Protein AF-A0A9W4SS88-F1 (afdb_monomer_lite)

Structure (mmCIF, N/CA/C/O backbone):
data_AF-A0A9W4SS88-F1
#
_entry.id   AF-A0A9W4SS88-F1
#
loop_
_atom_site.group_PDB
_atom_site.id
_atom_site.type_symbol
_atom_site.label_atom_id
_atom_site.label_alt_id
_atom_site.label_comp_id
_atom_site.label_asym_id
_atom_site.label_entity_id
_atom_site.label_seq_id
_atom_site.pdbx_PDB_ins_code
_atom_site.Cartn_x
_atom_site.Cartn_y
_atom_site.Cartn_z
_atom_site.occupancy
_atom_site.B_iso_or_equiv
_atom_site.auth_seq_id
_atom_site.auth_comp_id
_atom_site.auth_asym_id
_atom_site.auth_atom_id
_atom_site.pdbx_PDB_model_num
ATOM 1 N N . MET A 1 1 ? 17.911 -8.533 -25.775 1.00 62.00 1 MET A N 1
ATOM 2 C CA . MET A 1 1 ? 18.270 -7.101 -25.679 1.00 62.00 1 MET A CA 1
ATOM 3 C C . MET A 1 1 ? 18.600 -6.756 -24.226 1.00 62.00 1 MET A C 1
ATOM 5 O O . MET A 1 1 ? 17.733 -6.892 -23.370 1.00 62.00 1 MET A O 1
ATOM 9 N N . LYS A 1 2 ? 19.852 -6.377 -23.935 1.00 70.38 2 LYS A N 1
ATOM 10 C CA . LYS A 1 2 ? 20.402 -6.213 -22.569 1.00 70.38 2 LYS A CA 1
ATOM 11 C C . LYS A 1 2 ? 19.688 -5.119 -21.747 1.00 70.38 2 LYS A C 1
ATOM 13 O O . LYS A 1 2 ? 19.427 -5.310 -20.566 1.00 70.38 2 LYS A O 1
ATOM 18 N N . ILE A 1 3 ? 19.254 -4.046 -22.413 1.00 74.25 3 ILE A N 1
ATOM 19 C CA . ILE A 1 3 ? 18.563 -2.886 -21.817 1.00 74.25 3 ILE A CA 1
ATOM 20 C C . ILE A 1 3 ? 17.208 -3.255 -21.207 1.00 74.25 3 ILE A C 1
ATOM 22 O O . ILE A 1 3 ? 16.891 -2.845 -20.096 1.00 74.25 3 ILE A O 1
ATOM 26 N N . THR A 1 4 ? 16.401 -4.063 -21.898 1.00 73.38 4 THR A N 1
ATOM 27 C CA . THR A 1 4 ? 15.086 -4.466 -21.378 1.00 73.38 4 THR A CA 1
ATOM 28 C C . THR A 1 4 ? 15.224 -5.262 -20.083 1.00 73.38 4 THR A C 1
ATOM 30 O O . THR A 1 4 ? 14.399 -5.113 -19.193 1.00 73.38 4 THR A O 1
ATOM 33 N N . ILE A 1 5 ? 16.265 -6.089 -19.958 1.00 79.75 5 ILE A N 1
ATOM 34 C CA . ILE A 1 5 ? 16.539 -6.861 -18.738 1.00 79.75 5 ILE A CA 1
ATOM 35 C C . ILE A 1 5 ? 16.964 -5.921 -17.602 1.00 79.75 5 ILE A C 1
ATOM 37 O O . ILE A 1 5 ? 16.445 -6.029 -16.495 1.00 79.75 5 ILE A O 1
ATOM 41 N N . GLN A 1 6 ? 17.834 -4.954 -17.893 1.00 82.31 6 GLN A N 1
ATOM 42 C CA . GLN A 1 6 ? 18.340 -3.990 -16.915 1.00 82.31 6 GLN A CA 1
ATOM 43 C C . GLN A 1 6 ? 17.245 -3.048 -16.389 1.00 82.31 6 GLN A C 1
ATOM 45 O O . GLN A 1 6 ? 17.113 -2.867 -15.181 1.00 82.31 6 GLN A O 1
ATOM 50 N N . ILE A 1 7 ? 16.383 -2.538 -17.273 1.00 80.81 7 ILE A N 1
ATOM 51 C CA . ILE A 1 7 ? 15.213 -1.735 -16.889 1.00 80.81 7 ILE A CA 1
ATOM 52 C C . ILE A 1 7 ? 14.236 -2.562 -16.052 1.00 80.81 7 ILE A C 1
ATOM 54 O O . ILE A 1 7 ? 13.678 -2.043 -15.091 1.00 80.81 7 ILE A O 1
ATOM 58 N N . LYS A 1 8 ? 14.026 -3.842 -16.392 1.00 81.44 8 LYS A N 1
ATOM 59 C CA . LYS A 1 8 ? 13.148 -4.725 -15.613 1.00 81.44 8 LYS A CA 1
ATOM 60 C C . LYS A 1 8 ? 13.677 -4.947 -14.192 1.00 81.44 8 LYS A C 1
ATOM 62 O O . LYS A 1 8 ? 12.902 -4.798 -13.255 1.00 81.44 8 LYS A O 1
ATOM 67 N N . SER A 1 9 ? 14.972 -5.234 -14.035 1.00 82.44 9 SER A N 1
ATOM 68 C CA . SER A 1 9 ? 15.615 -5.385 -12.718 1.00 82.44 9 SER A CA 1
ATOM 69 C C . SER A 1 9 ? 15.535 -4.086 -11.911 1.00 82.44 9 SER A C 1
ATOM 71 O O . SER A 1 9 ? 15.009 -4.095 -10.806 1.00 82.44 9 SER A O 1
ATOM 73 N N . GLN A 1 10 ? 15.894 -2.932 -12.485 1.00 81.75 10 GLN A N 1
ATOM 74 C CA . GLN A 1 10 ? 15.805 -1.655 -11.763 1.00 81.75 10 GLN A CA 1
ATOM 75 C C . GLN A 1 10 ? 14.369 -1.245 -11.414 1.00 81.75 10 GLN A C 1
ATOM 77 O O . GLN A 1 10 ? 14.142 -0.614 -10.382 1.00 81.75 10 GLN A O 1
ATOM 82 N N . ALA A 1 11 ? 13.395 -1.563 -12.269 1.00 81.06 11 ALA A N 1
ATOM 83 C CA . ALA A 1 11 ? 11.986 -1.275 -12.011 1.00 81.06 11 ALA A CA 1
ATOM 84 C C . ALA A 1 11 ? 11.420 -2.066 -10.827 1.00 81.06 11 ALA A C 1
ATOM 86 O O . ALA A 1 11 ? 10.530 -1.539 -10.159 1.00 81.06 11 ALA A O 1
ATOM 87 N N . PHE A 1 12 ? 11.938 -3.278 -10.616 1.00 76.75 12 PHE A N 1
ATOM 88 C CA . PHE A 1 12 ? 11.590 -4.201 -9.537 1.00 76.75 12 PHE A CA 1
ATOM 89 C C . PHE A 1 12 ? 12.369 -3.867 -8.252 1.00 76.75 12 PHE A C 1
ATOM 91 O O . PHE A 1 12 ? 11.808 -3.579 -7.207 1.00 76.75 12 PHE A O 1
ATOM 98 N N . GLU A 1 13 ? 13.694 -3.769 -8.343 1.00 80.25 13 GLU A N 1
ATOM 99 C CA . GLU A 1 13 ? 14.574 -3.608 -7.179 1.00 80.25 13 GLU A CA 1
ATOM 100 C C . GLU A 1 13 ? 14.584 -2.181 -6.603 1.00 80.25 13 GLU A C 1
ATOM 102 O O . GLU A 1 13 ? 15.014 -1.974 -5.467 1.00 80.25 13 GLU A O 1
ATOM 107 N N . THR A 1 14 ? 14.140 -1.167 -7.363 1.00 77.94 14 THR A N 1
ATOM 108 C CA . THR A 1 14 ? 14.256 0.241 -6.946 1.00 77.94 14 THR A CA 1
ATOM 109 C C . THR A 1 14 ? 12.934 1.013 -6.957 1.00 77.94 14 THR A C 1
ATOM 111 O O . THR A 1 14 ? 12.136 0.973 -7.899 1.00 77.94 14 THR A O 1
ATOM 114 N N . LYS A 1 15 ? 12.760 1.877 -5.946 1.00 77.75 15 LYS A N 1
ATOM 115 C CA . LYS A 1 15 ? 11.683 2.886 -5.884 1.00 77.75 15 LYS A CA 1
ATOM 116 C C . LYS A 1 15 ? 11.998 4.168 -6.671 1.00 77.75 15 LYS A C 1
ATOM 118 O O . LYS A 1 15 ? 11.340 5.191 -6.485 1.00 77.75 15 LYS A O 1
ATOM 123 N N . ASN A 1 16 ? 13.000 4.143 -7.554 1.00 82.25 16 ASN A N 1
ATOM 124 C CA . ASN A 1 16 ? 13.411 5.316 -8.327 1.00 82.25 16 ASN A CA 1
ATOM 125 C C . ASN A 1 16 ? 12.260 5.868 -9.182 1.00 82.25 16 ASN A C 1
ATOM 127 O O . ASN A 1 16 ? 11.390 5.134 -9.654 1.00 82.25 16 ASN A O 1
ATOM 131 N N . LYS A 1 17 ? 12.237 7.180 -9.430 1.00 81.50 17 LYS A N 1
ATOM 132 C CA . LYS A 1 17 ? 11.249 7.746 -10.358 1.00 81.50 17 LYS A CA 1
ATOM 133 C C . LYS A 1 17 ? 11.453 7.166 -11.757 1.00 81.50 17 LYS A C 1
ATOM 135 O O . LYS A 1 17 ? 12.577 6.895 -12.170 1.00 81.50 17 LYS A O 1
ATOM 140 N N . LEU A 1 18 ? 10.353 7.027 -12.490 1.00 79.62 18 LEU A N 1
ATOM 141 C CA . LEU A 1 18 ? 10.335 6.428 -13.823 1.00 79.62 18 LEU A CA 1
ATOM 142 C C . LEU A 1 18 ? 11.292 7.165 -14.781 1.00 79.62 18 LEU A C 1
ATOM 144 O O . LEU A 1 18 ? 12.075 6.529 -15.478 1.00 79.62 18 LEU A O 1
ATOM 148 N N . ALA A 1 19 ? 11.323 8.500 -14.704 1.00 79.62 19 ALA A N 1
ATOM 149 C CA . ALA A 1 19 ? 12.265 9.339 -15.445 1.00 79.62 19 ALA A CA 1
ATOM 150 C C . ALA A 1 19 ? 13.740 9.018 -15.145 1.00 79.62 19 ALA A C 1
ATOM 152 O O . ALA A 1 19 ? 14.543 9.002 -16.067 1.00 79.62 19 ALA A O 1
ATOM 153 N N . LYS A 1 20 ? 14.086 8.702 -13.889 1.00 83.56 20 LYS A N 1
ATOM 154 C CA . LYS A 1 20 ? 15.461 8.3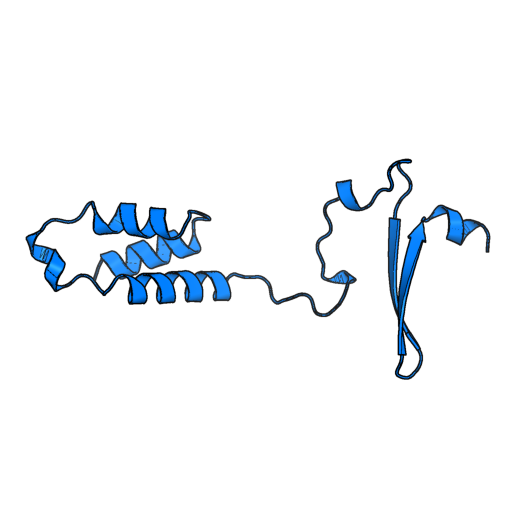70 -13.490 1.00 83.56 20 LYS A CA 1
ATOM 155 C C . LYS A 1 20 ? 15.903 7.025 -14.068 1.00 83.56 20 LYS A C 1
ATOM 157 O O . LYS A 1 20 ? 16.959 6.948 -14.674 1.00 83.56 20 LYS A O 1
ATOM 162 N N . ILE A 1 21 ? 15.050 6.002 -13.977 1.00 81.94 21 ILE A N 1
ATOM 163 C CA . ILE A 1 21 ? 15.322 4.679 -14.572 1.00 81.94 21 ILE A CA 1
ATOM 164 C C . ILE A 1 21 ? 15.521 4.807 -16.088 1.00 81.94 21 ILE A C 1
ATOM 166 O O . ILE A 1 21 ? 16.436 4.218 -16.651 1.00 81.94 21 ILE A O 1
ATOM 170 N N . ILE A 1 22 ? 14.691 5.604 -16.761 1.00 80.31 22 ILE A N 1
ATOM 171 C CA . ILE A 1 22 ? 14.835 5.851 -18.200 1.00 80.31 22 ILE A CA 1
ATOM 172 C C . ILE A 1 22 ? 16.146 6.585 -18.498 1.00 80.31 22 ILE A C 1
ATOM 174 O O . ILE A 1 22 ? 16.888 6.166 -19.381 1.00 80.31 22 ILE A O 1
ATOM 178 N N . GLN A 1 23 ? 16.449 7.646 -17.754 1.00 80.44 23 GLN A N 1
ATOM 179 C CA . GLN A 1 23 ? 17.651 8.447 -17.949 1.00 80.44 23 GLN A CA 1
ATOM 180 C C . GLN A 1 23 ? 18.928 7.610 -17.789 1.00 80.44 23 GLN A C 1
ATOM 182 O O . GLN A 1 23 ? 19.776 7.621 -18.678 1.00 80.44 23 GLN A O 1
ATOM 187 N N . ASP A 1 24 ? 19.013 6.824 -16.714 1.00 81.56 24 ASP A N 1
ATOM 188 C CA . ASP A 1 24 ? 20.183 6.007 -16.377 1.00 81.56 24 ASP A CA 1
ATOM 189 C C . ASP A 1 24 ? 20.469 4.921 -17.435 1.00 81.56 24 ASP A C 1
ATOM 191 O O . ASP A 1 24 ? 21.622 4.532 -17.627 1.00 81.56 24 ASP A O 1
ATOM 195 N N . ASN A 1 25 ? 19.439 4.447 -18.150 1.00 77.25 25 ASN A N 1
ATOM 196 C CA . ASN A 1 25 ? 19.562 3.379 -19.152 1.00 77.25 25 ASN A CA 1
ATOM 197 C C . ASN A 1 25 ? 19.579 3.869 -20.608 1.00 77.25 25 ASN A C 1
ATOM 199 O O . ASN A 1 25 ? 19.998 3.106 -21.473 1.00 77.25 25 ASN A O 1
ATOM 203 N N . ILE A 1 26 ? 19.094 5.080 -20.905 1.00 76.06 26 ILE A N 1
ATOM 204 C CA . ILE A 1 26 ? 19.058 5.626 -22.274 1.00 76.06 26 ILE A CA 1
ATOM 205 C C . ILE A 1 26 ? 20.223 6.585 -22.526 1.00 76.06 26 ILE A C 1
ATOM 207 O O . ILE A 1 26 ? 20.833 6.506 -23.585 1.00 76.06 26 ILE A O 1
ATOM 211 N N . ILE A 1 27 ? 20.564 7.468 -21.578 1.00 73.00 27 ILE A N 1
ATOM 212 C CA . ILE A 1 27 ? 21.646 8.457 -21.774 1.00 73.00 27 ILE A CA 1
ATOM 213 C C . ILE A 1 27 ? 23.027 7.791 -21.795 1.00 73.00 27 ILE A C 1
ATOM 215 O O . ILE A 1 27 ? 23.947 8.284 -22.435 1.00 73.00 27 ILE A O 1
ATOM 219 N N . SER A 1 28 ? 23.177 6.655 -21.120 1.00 69.12 28 SER A N 1
ATOM 220 C CA . SER A 1 28 ? 24.434 5.905 -21.046 1.00 69.12 28 SER A CA 1
ATOM 221 C C . SER A 1 28 ? 24.748 5.077 -22.303 1.00 69.12 28 SER A C 1
ATOM 223 O O . SER A 1 28 ? 25.740 4.346 -22.309 1.00 69.12 28 SER A O 1
ATOM 225 N N . MET A 1 29 ? 23.917 5.146 -23.350 1.00 72.25 29 MET A N 1
ATOM 226 C CA . MET A 1 29 ? 24.022 4.275 -24.522 1.00 72.25 29 MET A CA 1
ATOM 227 C C . MET A 1 29 ? 24.789 4.919 -25.690 1.00 72.25 29 MET A C 1
ATOM 229 O O . MET A 1 29 ? 24.624 6.109 -25.944 1.00 72.25 29 MET A O 1
ATOM 233 N N . PRO A 1 30 ? 25.597 4.134 -26.432 1.00 77.00 30 PRO A N 1
ATOM 234 C CA . PRO A 1 30 ? 26.223 4.595 -27.667 1.00 77.00 30 PRO A CA 1
ATOM 235 C C . PRO A 1 30 ? 25.188 4.896 -28.759 1.00 77.00 30 PRO A C 1
ATOM 237 O O . PRO A 1 30 ? 24.237 4.133 -28.937 1.00 77.00 30 PRO A O 1
ATOM 240 N N . GLU A 1 31 ? 25.416 5.953 -29.546 1.00 77.38 31 GLU A N 1
ATOM 241 C CA . GLU A 1 31 ? 24.497 6.429 -30.598 1.00 77.38 31 GLU A CA 1
ATOM 242 C C . GLU A 1 31 ? 24.101 5.341 -31.615 1.00 77.38 31 GLU A C 1
ATOM 244 O O . GLU A 1 31 ? 22.959 5.275 -32.070 1.00 77.38 31 GLU A O 1
ATOM 249 N N . GLU A 1 32 ? 25.016 4.414 -31.891 1.00 80.56 32 GLU A N 1
ATOM 250 C CA . GLU A 1 32 ? 24.875 3.306 -32.844 1.00 80.56 32 GLU A CA 1
ATOM 251 C C . GLU A 1 32 ? 23.694 2.369 -32.545 1.00 80.56 32 GLU A C 1
ATOM 253 O O . GLU A 1 32 ? 23.143 1.745 -33.454 1.00 80.56 32 GLU A O 1
ATOM 258 N N . ILE A 1 33 ? 23.279 2.266 -31.278 1.00 75.69 33 ILE A N 1
ATOM 259 C CA . ILE A 1 33 ? 22.186 1.378 -30.864 1.00 75.69 33 ILE A CA 1
ATOM 260 C C . ILE A 1 33 ? 20.847 2.095 -30.666 1.00 75.69 33 ILE A C 1
ATOM 262 O O . ILE A 1 33 ? 19.844 1.423 -30.420 1.00 75.69 33 ILE A O 1
ATOM 266 N N . HIS A 1 34 ? 20.785 3.422 -30.836 1.00 73.00 34 HIS A N 1
ATOM 267 C CA . HIS A 1 34 ? 19.547 4.205 -30.700 1.00 73.00 34 HIS A CA 1
ATOM 268 C C . HIS A 1 34 ? 18.380 3.711 -31.565 1.00 73.00 34 HIS A C 1
ATOM 270 O O . HIS A 1 34 ? 17.264 3.660 -31.044 1.00 73.00 34 HIS A O 1
ATOM 276 N N . PRO A 1 35 ? 18.583 3.278 -32.828 1.00 78.69 35 PRO A N 1
ATOM 277 C CA . PRO A 1 35 ? 17.494 2.749 -33.653 1.00 78.69 35 PRO A CA 1
ATOM 278 C C . PRO A 1 35 ? 16.834 1.492 -33.072 1.00 78.69 35 PRO A C 1
ATOM 280 O O . PRO A 1 35 ? 15.691 1.181 -33.398 1.00 78.69 35 PRO A O 1
ATOM 283 N N . TYR A 1 36 ? 17.543 0.771 -32.202 1.00 74.81 36 TYR A N 1
ATOM 284 C CA . TYR A 1 36 ? 17.067 -0.450 -31.558 1.00 74.81 36 TYR A CA 1
ATOM 285 C C . TYR A 1 36 ? 16.508 -0.202 -30.155 1.00 74.81 36 TYR A C 1
ATOM 287 O O . TYR A 1 36 ? 16.079 -1.156 -29.504 1.00 74.81 36 TYR A O 1
ATOM 295 N N . ILE A 1 37 ? 16.505 1.045 -29.668 1.00 72.38 37 ILE A N 1
ATOM 296 C CA . ILE A 1 37 ? 15.929 1.409 -28.372 1.00 72.38 37 ILE A CA 1
ATOM 297 C C . ILE A 1 37 ? 14.395 1.422 -28.496 1.00 72.38 37 ILE A C 1
ATOM 299 O O . ILE A 1 37 ? 13.848 2.179 -29.299 1.00 72.38 37 ILE A O 1
ATOM 303 N N . PRO A 1 38 ? 13.667 0.612 -27.701 1.00 72.25 38 PRO A N 1
ATOM 304 C CA . PRO A 1 38 ? 12.222 0.704 -27.599 1.00 72.25 38 PRO A CA 1
ATOM 305 C C . PRO A 1 38 ? 11.774 2.136 -27.331 1.00 72.25 38 PRO A C 1
ATOM 307 O O . PRO A 1 38 ? 12.375 2.848 -26.529 1.00 72.25 38 PRO A O 1
ATOM 310 N N . LEU A 1 39 ? 10.664 2.534 -27.948 1.00 79.62 39 LEU A N 1
ATOM 311 C CA . LEU A 1 39 ? 10.065 3.839 -27.696 1.00 79.62 39 LEU A CA 1
ATOM 312 C C . LEU A 1 39 ? 9.880 4.064 -26.183 1.00 79.62 39 LEU A C 1
ATOM 314 O O . LEU A 1 39 ? 9.479 3.149 -25.462 1.00 79.62 39 LEU A O 1
ATOM 318 N N . ILE A 1 40 ? 10.100 5.294 -25.712 1.00 78.12 40 ILE A N 1
ATOM 319 C CA . ILE A 1 40 ? 9.974 5.683 -24.293 1.00 78.12 40 ILE A CA 1
ATOM 320 C C . ILE A 1 40 ? 8.659 5.178 -23.672 1.00 78.12 40 ILE A C 1
ATOM 322 O O . ILE A 1 40 ? 8.655 4.629 -22.570 1.00 78.12 40 ILE A O 1
ATOM 326 N N . ASN A 1 41 ? 7.549 5.254 -24.411 1.00 79.12 41 ASN A N 1
ATOM 327 C CA . ASN A 1 41 ? 6.239 4.771 -23.960 1.00 79.12 41 ASN A CA 1
ATOM 328 C C . ASN A 1 41 ? 6.211 3.262 -23.652 1.00 79.12 41 ASN A C 1
ATOM 330 O O . ASN A 1 41 ? 5.489 2.825 -22.753 1.00 79.12 41 ASN A O 1
ATOM 334 N N . THR A 1 42 ? 7.002 2.461 -24.366 1.00 82.19 42 THR A N 1
ATOM 335 C CA . THR A 1 42 ? 7.157 1.018 -24.132 1.00 82.19 42 THR A CA 1
ATOM 336 C C . THR A 1 42 ? 7.878 0.755 -22.812 1.00 82.19 42 THR A C 1
ATOM 338 O O . THR A 1 42 ? 7.475 -0.131 -22.052 1.00 82.19 42 THR A O 1
ATOM 341 N N . PHE A 1 43 ? 8.893 1.560 -22.481 1.00 83.06 43 PHE A N 1
ATOM 342 C CA . PHE A 1 43 ? 9.560 1.485 -21.181 1.00 83.06 43 PHE A CA 1
ATOM 343 C C . PHE A 1 43 ? 8.640 1.911 -20.043 1.00 83.06 43 PHE A C 1
ATOM 345 O O . PHE A 1 43 ? 8.525 1.174 -19.066 1.00 83.06 43 PHE A O 1
ATOM 352 N N . CYS A 1 44 ? 7.912 3.021 -20.196 1.00 81.88 44 CYS A N 1
ATOM 353 C CA . CYS A 1 44 ? 6.928 3.465 -19.208 1.00 81.88 44 CYS A CA 1
ATOM 354 C C . CYS A 1 44 ? 5.913 2.364 -18.892 1.00 81.88 44 CYS A C 1
ATOM 356 O O . CYS A 1 44 ? 5.734 2.008 -17.730 1.00 81.88 44 CYS A O 1
ATOM 358 N N . LYS A 1 45 ? 5.314 1.755 -19.925 1.00 84.81 45 LYS A N 1
ATOM 359 C CA . LYS A 1 45 ? 4.366 0.645 -19.752 1.00 84.81 45 LYS A CA 1
ATOM 360 C C . LYS A 1 45 ? 4.997 -0.559 -19.054 1.00 84.81 45 LYS A C 1
ATOM 362 O O . LYS A 1 45 ? 4.356 -1.153 -18.192 1.00 84.81 45 LYS A O 1
ATOM 367 N N . THR A 1 46 ? 6.238 -0.906 -19.398 1.00 83.94 46 THR A N 1
ATOM 368 C CA . THR A 1 46 ? 6.955 -2.034 -18.783 1.00 83.94 46 THR A CA 1
ATOM 369 C C . THR A 1 46 ? 7.204 -1.786 -17.295 1.00 83.94 46 THR A C 1
ATOM 371 O O . THR A 1 46 ? 6.854 -2.629 -16.474 1.00 83.94 46 THR A O 1
ATOM 374 N N . ILE A 1 47 ? 7.739 -0.615 -16.939 1.00 82.25 47 ILE A N 1
ATOM 375 C CA . ILE A 1 47 ? 8.023 -0.230 -15.549 1.00 82.25 47 ILE A CA 1
ATOM 376 C C . ILE A 1 47 ? 6.724 -0.183 -14.734 1.00 82.25 47 ILE A C 1
ATOM 378 O O . ILE A 1 47 ? 6.660 -0.747 -13.645 1.00 82.25 47 ILE A O 1
ATOM 382 N N . SER A 1 48 ? 5.666 0.440 -15.264 1.00 83.56 48 SER A N 1
ATOM 383 C CA . SER A 1 48 ? 4.360 0.490 -14.598 1.00 83.56 48 SER A CA 1
ATOM 384 C C . SER A 1 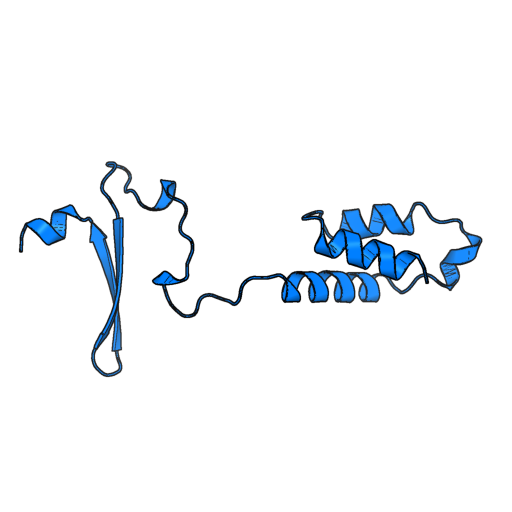48 ? 3.751 -0.897 -14.397 1.00 83.56 48 SER A C 1
ATOM 386 O O . SER A 1 48 ? 3.164 -1.155 -13.351 1.00 83.56 48 SER A O 1
ATOM 388 N N . CYS A 1 49 ? 3.885 -1.795 -15.377 1.00 83.69 49 CYS A N 1
ATOM 389 C CA . CYS A 1 49 ? 3.376 -3.159 -15.264 1.00 83.69 49 CYS A CA 1
ATOM 390 C C . CYS A 1 49 ? 4.111 -3.940 -14.171 1.00 83.69 49 CYS A C 1
ATOM 392 O O . CYS A 1 49 ? 3.460 -4.540 -13.323 1.00 83.69 49 CYS A O 1
ATOM 394 N N . LEU A 1 50 ? 5.445 -3.874 -14.150 1.00 83.12 50 LEU A N 1
ATOM 395 C CA . LEU A 1 50 ? 6.253 -4.549 -13.134 1.00 83.12 50 LEU A CA 1
ATOM 396 C C . LEU A 1 50 ? 5.942 -4.053 -11.725 1.00 83.12 50 LEU A C 1
ATOM 398 O O . LEU A 1 50 ? 5.699 -4.854 -10.834 1.00 83.12 50 LEU A O 1
ATOM 402 N N . ARG A 1 51 ? 5.843 -2.736 -11.544 1.00 80.50 51 ARG A N 1
ATOM 403 C CA . ARG A 1 51 ? 5.487 -2.157 -10.244 1.00 80.50 51 ARG A CA 1
ATOM 404 C C . ARG A 1 51 ? 4.101 -2.555 -9.780 1.00 80.50 51 ARG A C 1
ATOM 406 O O . ARG A 1 51 ? 3.890 -2.730 -8.592 1.00 80.50 51 ARG A O 1
ATOM 413 N N . ARG A 1 52 ? 3.155 -2.702 -10.706 1.00 80.00 52 ARG A N 1
ATOM 414 C CA . ARG A 1 52 ? 1.811 -3.181 -10.382 1.00 80.00 52 ARG A CA 1
ATOM 415 C C . ARG A 1 52 ? 1.805 -4.655 -9.972 1.00 80.00 52 ARG A C 1
ATOM 417 O O . ARG A 1 52 ? 0.970 -5.019 -9.161 1.00 80.00 52 ARG A O 1
ATOM 424 N N . LEU A 1 53 ? 2.703 -5.482 -10.512 1.00 77.25 53 LEU A N 1
ATOM 425 C CA . LEU A 1 53 ? 2.839 -6.885 -10.097 1.00 77.25 53 LEU A CA 1
ATOM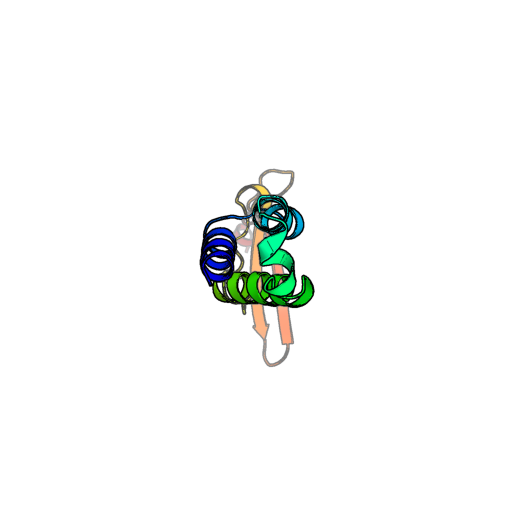 426 C C . LEU A 1 53 ? 3.388 -7.021 -8.669 1.00 77.25 53 LEU A C 1
ATOM 428 O O . LEU A 1 53 ? 3.029 -7.967 -7.981 1.00 77.25 53 LEU A O 1
ATOM 432 N N . GLU A 1 54 ? 4.228 -6.082 -8.227 1.00 70.88 54 GLU A N 1
ATOM 433 C CA . GLU A 1 54 ? 4.733 -6.027 -6.847 1.00 70.88 54 GLU A CA 1
ATOM 434 C C . GLU A 1 54 ? 3.860 -5.207 -5.892 1.00 70.88 54 GLU A C 1
ATOM 436 O O . GLU A 1 54 ? 4.083 -5.229 -4.680 1.00 70.88 54 GLU A O 1
ATOM 441 N N . MET A 1 55 ? 2.891 -4.442 -6.405 1.00 69.62 55 MET A N 1
ATOM 442 C CA . MET A 1 55 ? 1.994 -3.700 -5.531 1.00 69.62 55 MET A CA 1
ATOM 443 C C . MET A 1 55 ? 1.178 -4.700 -4.712 1.00 69.62 55 MET A C 1
ATOM 445 O O . MET A 1 55 ? 0.573 -5.603 -5.296 1.00 69.62 55 MET A O 1
ATOM 449 N N . PRO A 1 56 ? 1.128 -4.539 -3.376 1.00 68.81 56 PRO A N 1
ATOM 450 C CA . PRO A 1 56 ? 0.207 -5.322 -2.577 1.00 68.81 56 PRO A CA 1
ATOM 451 C C . PRO A 1 56 ? -1.201 -5.121 -3.135 1.00 68.81 56 PRO A C 1
ATOM 453 O O . PRO A 1 56 ? -1.556 -4.026 -3.590 1.00 68.81 56 PRO A O 1
ATOM 456 N N . SER A 1 57 ? -1.984 -6.197 -3.136 1.00 76.75 57 SER A N 1
ATOM 457 C CA . SER A 1 57 ? -3.389 -6.141 -3.518 1.00 76.75 57 SER A CA 1
ATOM 458 C C . SER A 1 57 ? -4.073 -5.001 -2.773 1.00 76.75 57 SER A C 1
ATOM 460 O O . SER A 1 57 ? -3.817 -4.789 -1.586 1.00 76.75 57 SER A O 1
ATOM 462 N N . GLN A 1 58 ? -4.927 -4.258 -3.477 1.00 79.38 58 GLN A N 1
ATOM 463 C CA . GLN A 1 58 ? -5.690 -3.189 -2.851 1.00 79.38 58 GLN A CA 1
ATOM 464 C C . GLN A 1 58 ? -6.466 -3.773 -1.658 1.00 79.38 58 GLN A C 1
ATOM 466 O O . GLN A 1 58 ? -7.168 -4.774 -1.855 1.00 79.38 58 GLN A O 1
ATOM 471 N N . PRO A 1 59 ? -6.335 -3.182 -0.455 1.00 83.06 59 PRO A N 1
ATOM 472 C CA . PRO A 1 59 ? -6.988 -3.703 0.735 1.00 83.06 59 PRO A CA 1
ATOM 473 C C . PRO A 1 59 ? -8.500 -3.739 0.519 1.00 83.06 59 PRO A C 1
ATOM 475 O O . PRO A 1 59 ? -9.094 -2.760 0.059 1.00 83.06 59 PRO A O 1
ATOM 478 N N . GLN A 1 60 ? -9.110 -4.883 0.811 1.00 83.19 60 GLN A N 1
ATOM 479 C CA . GLN A 1 60 ? -10.545 -5.119 0.637 1.00 83.19 60 GLN A CA 1
ATOM 480 C C . GLN A 1 60 ? -11.360 -4.636 1.840 1.00 83.19 60 GLN A C 1
ATOM 482 O O . GLN A 1 60 ? -12.551 -4.354 1.722 1.00 83.19 60 GLN A O 1
ATOM 487 N N . ASN A 1 61 ? -10.723 -4.520 3.003 1.00 82.31 61 ASN A N 1
ATOM 488 C CA . ASN A 1 61 ? -11.328 -4.055 4.245 1.00 82.31 61 ASN A CA 1
ATOM 489 C C . ASN A 1 61 ? -10.333 -3.189 5.032 1.00 82.31 61 ASN A C 1
ATOM 491 O O . ASN A 1 61 ? -9.142 -3.133 4.724 1.00 82.31 61 ASN A O 1
ATOM 495 N N . ILE A 1 62 ? -10.831 -2.505 6.063 1.00 81.00 62 ILE A N 1
ATOM 496 C CA . ILE A 1 62 ? -10.009 -1.593 6.866 1.00 81.00 62 ILE A CA 1
ATOM 497 C C . ILE A 1 62 ? -8.889 -2.317 7.626 1.00 81.00 62 ILE A C 1
ATOM 499 O O . ILE A 1 62 ? -7.833 -1.733 7.838 1.00 81.00 62 ILE A O 1
ATOM 503 N N . SER A 1 63 ? -9.084 -3.588 7.998 1.00 80.25 63 SER A N 1
ATOM 504 C CA . SER A 1 63 ? -8.071 -4.376 8.713 1.00 80.25 63 SER A CA 1
ATOM 505 C C . SER A 1 63 ? -6.851 -4.726 7.860 1.00 80.25 63 SER A C 1
ATOM 507 O O . SER A 1 63 ? -5.779 -4.964 8.405 1.00 80.25 63 SER A O 1
ATOM 509 N N . GLU A 1 64 ? -6.989 -4.729 6.534 1.00 84.31 64 GLU A N 1
ATOM 510 C CA . GLU A 1 64 ? -5.875 -4.918 5.598 1.00 84.31 64 GLU A CA 1
ATOM 511 C C . GLU A 1 64 ? -5.074 -3.627 5.357 1.00 84.31 64 GLU A C 1
ATOM 513 O O . GLU A 1 64 ? -3.998 -3.659 4.756 1.00 84.31 64 GLU A O 1
ATOM 518 N N . VAL A 1 65 ? -5.575 -2.475 5.816 1.00 83.94 65 VAL A N 1
ATOM 519 C CA . VAL A 1 65 ? -4.863 -1.203 5.699 1.00 83.94 65 VAL A CA 1
ATOM 520 C C . VAL A 1 65 ? -3.771 -1.154 6.760 1.00 83.94 65 VAL A C 1
ATOM 522 O O . VAL A 1 65 ? -4.039 -1.102 7.957 1.00 83.94 65 VAL A O 1
ATOM 525 N N . ASN A 1 66 ? -2.518 -1.120 6.314 1.00 83.00 66 ASN A N 1
ATOM 526 C CA . ASN A 1 66 ? -1.389 -0.881 7.200 1.00 83.00 66 ASN A CA 1
ATOM 527 C C . ASN A 1 66 ? -1.360 0.601 7.611 1.00 83.00 66 ASN A C 1
ATOM 529 O O . ASN A 1 66 ? -0.924 1.461 6.841 1.00 83.00 66 ASN A O 1
ATOM 533 N N . ILE A 1 67 ? -1.874 0.894 8.804 1.00 82.38 67 ILE A N 1
ATOM 534 C CA . ILE A 1 67 ? -1.885 2.234 9.393 1.00 82.38 67 ILE A CA 1
ATOM 535 C C . ILE A 1 67 ? -0.598 2.408 10.202 1.00 82.38 67 ILE A C 1
ATOM 537 O O . ILE A 1 67 ? -0.320 1.634 11.116 1.00 82.38 67 ILE A O 1
ATOM 541 N N . SER A 1 68 ? 0.189 3.434 9.871 1.00 85.75 68 SER A N 1
ATOM 542 C CA . SER A 1 68 ? 1.381 3.791 10.645 1.00 85.75 68 SER A CA 1
ATOM 543 C C . SER A 1 68 ? 1.020 4.058 12.104 1.00 85.75 68 SER A C 1
ATOM 545 O O . SER A 1 68 ? 0.046 4.754 12.374 1.00 85.75 68 SER A O 1
ATOM 547 N N . GLU A 1 69 ? 1.854 3.598 13.035 1.00 84.56 69 GLU A N 1
ATOM 548 C CA . GLU A 1 69 ? 1.615 3.724 14.480 1.00 84.56 69 GLU A CA 1
ATOM 549 C C . GLU A 1 69 ? 1.314 5.166 14.921 1.00 84.56 69 GLU A C 1
ATOM 551 O O . GLU A 1 69 ? 0.418 5.389 15.727 1.00 84.56 69 GLU A O 1
ATOM 556 N N . SER A 1 70 ? 1.971 6.164 14.323 1.00 85.44 70 SER A N 1
ATOM 557 C CA . SER A 1 70 ? 1.720 7.585 14.605 1.00 85.44 70 SER A CA 1
ATOM 558 C C . SER A 1 70 ? 0.302 8.062 14.271 1.00 85.44 70 SER A C 1
ATOM 560 O O . SER A 1 70 ? -0.142 9.068 14.814 1.00 85.44 70 SER A O 1
ATOM 562 N N . LEU A 1 71 ? -0.403 7.365 13.378 1.00 84.56 71 LEU A N 1
ATOM 563 C CA . LEU A 1 71 ? -1.786 7.651 12.989 1.00 84.56 71 LEU A CA 1
ATOM 564 C C . LEU A 1 71 ? -2.801 6.844 13.810 1.00 84.56 71 LEU A C 1
ATOM 566 O O . LEU A 1 71 ? -4.000 7.095 13.711 1.00 84.56 71 LEU A O 1
ATOM 570 N N . CYS A 1 72 ? -2.336 5.898 14.629 1.00 86.06 72 CYS A N 1
ATOM 571 C CA . CYS A 1 72 ? -3.184 5.123 15.533 1.00 86.06 72 CYS A CA 1
ATOM 572 C C . CYS A 1 72 ? -3.549 5.892 16.811 1.00 86.06 72 CYS A C 1
ATOM 574 O O . CYS A 1 72 ? -4.316 5.381 17.622 1.00 86.06 72 CYS A O 1
ATOM 576 N N . PHE A 1 73 ? -3.020 7.102 17.010 1.00 88.44 73 PHE A N 1
ATOM 577 C CA . PHE A 1 73 ? -3.264 7.913 18.200 1.00 88.44 73 PHE A CA 1
ATOM 578 C C . PHE A 1 73 ? -3.913 9.252 17.849 1.00 88.44 73 PHE A C 1
ATOM 580 O O . PHE A 1 73 ? -3.634 9.854 16.812 1.00 88.44 73 PHE A O 1
ATOM 587 N N . THR A 1 74 ? -4.781 9.739 18.734 1.00 85.62 74 THR A N 1
ATOM 588 C CA . THR A 1 74 ? -5.317 11.102 18.653 1.00 85.62 74 THR A CA 1
ATOM 589 C C . THR A 1 74 ? -4.264 12.134 19.061 1.00 85.62 74 THR A C 1
ATOM 591 O O . THR A 1 74 ? -3.216 11.797 19.609 1.00 85.62 74 THR A O 1
ATOM 594 N N . LEU A 1 75 ? -4.574 13.423 18.879 1.00 86.56 75 LEU A N 1
ATOM 595 C CA . LEU A 1 75 ? -3.737 14.527 19.374 1.00 86.56 75 LEU A CA 1
ATOM 596 C C . LEU A 1 75 ? -3.497 14.475 20.894 1.00 86.56 75 LEU A C 1
ATOM 598 O O . LEU A 1 75 ? -2.504 15.015 21.369 1.00 86.56 75 LEU A O 1
ATOM 602 N N . ASN A 1 76 ? -4.382 13.805 21.638 1.00 87.44 76 ASN A N 1
ATOM 603 C CA . ASN A 1 76 ? -4.279 13.628 23.086 1.00 87.44 76 ASN A CA 1
ATOM 604 C C . ASN A 1 76 ? -3.616 12.293 23.472 1.00 87.44 76 ASN A C 1
ATOM 606 O O . ASN A 1 76 ? -3.704 11.888 24.625 1.00 87.44 76 ASN A O 1
ATOM 610 N N . SER A 1 77 ? -2.977 11.603 22.521 1.00 86.81 77 SER A N 1
ATOM 611 C CA . SER A 1 77 ? -2.326 10.298 22.715 1.00 86.81 77 SER A CA 1
ATOM 612 C C . SER A 1 77 ? -3.278 9.141 23.041 1.00 86.81 77 SER A C 1
ATOM 614 O O . SER A 1 77 ? -2.838 8.091 23.510 1.00 86.81 77 SER A O 1
ATOM 616 N N . ASN A 1 78 ? -4.574 9.286 22.753 1.00 88.19 78 ASN A N 1
ATOM 617 C CA . ASN A 1 78 ? -5.540 8.209 22.973 1.00 88.19 78 ASN A CA 1
ATOM 618 C C . ASN A 1 78 ? -5.552 7.269 21.772 1.00 88.19 78 ASN A C 1
ATOM 620 O O . ASN A 1 78 ? -5.530 7.728 20.630 1.00 88.19 78 ASN A O 1
ATOM 624 N N . PHE A 1 79 ? -5.613 5.959 22.021 1.00 88.75 79 PHE A N 1
ATOM 625 C CA . PHE A 1 79 ? -5.629 4.969 20.948 1.00 88.75 79 PHE A CA 1
ATOM 626 C C . PHE A 1 79 ? -6.942 5.051 20.166 1.00 88.75 79 PHE A C 1
ATOM 628 O O . PHE A 1 79 ? -8.033 4.885 20.724 1.00 88.75 79 PHE A O 1
ATOM 635 N N . PHE A 1 80 ? -6.817 5.329 18.875 1.00 87.44 80 PHE A N 1
ATOM 636 C CA . PHE A 1 80 ? -7.916 5.447 17.939 1.00 87.44 80 PHE A CA 1
ATOM 637 C C . PHE A 1 80 ? -8.318 4.066 17.431 1.00 87.44 80 PHE A C 1
ATOM 639 O O . PHE A 1 80 ? -7.492 3.248 17.033 1.00 87.44 80 PHE A O 1
ATOM 646 N N . LEU A 1 81 ? -9.616 3.806 17.451 1.00 84.75 81 LEU A N 1
ATOM 647 C CA . LEU A 1 81 ? -10.222 2.558 17.037 1.00 84.75 81 LEU A CA 1
ATOM 648 C C . LEU A 1 81 ? -11.114 2.818 15.836 1.00 84.75 81 LEU A C 1
ATOM 650 O O . LEU A 1 81 ? -12.001 3.673 15.872 1.00 84.75 81 LEU A O 1
ATOM 654 N N . VAL A 1 82 ? -10.902 2.022 14.793 1.00 86.00 82 VAL A N 1
ATOM 655 C CA . VAL A 1 82 ? -11.784 1.969 13.633 1.00 86.00 82 VAL A CA 1
ATOM 656 C C . VAL A 1 82 ? -12.398 0.585 13.573 1.00 86.00 82 VAL A C 1
ATOM 658 O O . VAL A 1 82 ? -11.683 -0.417 13.585 1.00 86.00 82 VAL A O 1
ATOM 661 N N . LYS A 1 83 ? -13.726 0.526 13.507 1.00 84.56 83 LYS A N 1
ATOM 662 C CA . LYS A 1 83 ? -14.460 -0.718 13.297 1.00 84.56 83 LYS A CA 1
ATOM 663 C C . LYS A 1 83 ? -15.328 -0.589 12.059 1.00 84.56 83 LYS A C 1
ATOM 665 O O . LYS A 1 83 ? -16.102 0.353 11.933 1.00 84.56 83 LYS A O 1
ATOM 670 N N . ASP A 1 84 ? -15.180 -1.550 11.166 1.00 87.88 84 ASP A N 1
ATOM 671 C CA . ASP A 1 84 ? -15.997 -1.710 9.970 1.00 87.88 84 ASP A CA 1
ATOM 672 C C . ASP A 1 84 ? -16.990 -2.843 10.228 1.00 87.88 84 ASP A C 1
ATOM 674 O O . ASP A 1 84 ? -16.587 -3.938 10.628 1.00 87.88 84 ASP A O 1
ATOM 678 N N . HIS A 1 85 ? -18.284 -2.564 10.096 1.00 87.12 85 HIS A N 1
ATOM 679 C CA . HIS A 1 85 ? -19.340 -3.517 10.410 1.00 87.12 85 HIS A CA 1
ATOM 680 C C . HIS A 1 85 ? -20.466 -3.447 9.380 1.00 87.12 85 HIS A C 1
ATOM 682 O O . HIS A 1 85 ? -20.904 -2.366 8.993 1.00 87.12 85 HIS A O 1
ATOM 688 N N . MET A 1 86 ? -20.973 -4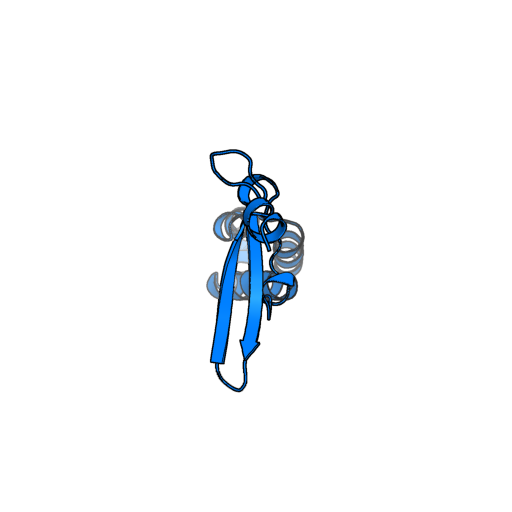.610 8.982 1.00 91.06 86 MET A N 1
ATOM 689 C CA . MET A 1 86 ? -22.154 -4.729 8.128 1.00 91.06 86 MET A CA 1
ATOM 690 C C . MET A 1 86 ? -23.379 -4.997 9.002 1.00 91.06 86 MET A C 1
ATOM 692 O O . MET A 1 86 ? -23.379 -5.950 9.779 1.00 91.06 86 MET A O 1
ATOM 696 N N . VAL A 1 87 ? -24.407 -4.157 8.899 1.00 91.38 87 VAL A N 1
ATOM 697 C CA . VAL A 1 87 ? -25.728 -4.399 9.494 1.00 91.38 87 VAL A CA 1
ATOM 698 C C . VAL A 1 87 ? -26.707 -4.546 8.339 1.00 91.38 87 VAL A C 1
ATOM 700 O O . VAL A 1 87 ? -26.962 -3.589 7.615 1.00 91.38 87 VAL A O 1
ATOM 703 N N . ASP A 1 88 ? -27.192 -5.766 8.125 1.00 91.50 88 ASP A N 1
ATOM 704 C CA . ASP A 1 88 ? -27.977 -6.142 6.948 1.00 91.50 88 ASP A CA 1
ATOM 705 C C . ASP A 1 88 ? -27.269 -5.764 5.630 1.00 91.50 88 ASP A C 1
ATOM 707 O O . ASP A 1 88 ? -26.269 -6.383 5.260 1.00 91.50 88 ASP A O 1
ATOM 711 N N . GLN A 1 89 ? -27.773 -4.750 4.921 1.00 93.00 89 GLN A N 1
ATOM 712 C CA . GLN A 1 89 ? -27.206 -4.231 3.669 1.00 93.00 89 GLN A CA 1
ATOM 713 C C . GLN A 1 89 ? -26.479 -2.890 3.847 1.00 93.00 89 GLN A C 1
ATOM 715 O O . GLN A 1 89 ? -25.951 -2.342 2.880 1.00 93.00 89 GLN A O 1
ATOM 720 N N . GLU A 1 90 ? -26.425 -2.364 5.069 1.00 92.38 90 GLU A N 1
ATOM 721 C CA . GLU A 1 90 ? -25.792 -1.090 5.380 1.00 92.38 90 GLU A CA 1
ATOM 722 C C . GLU A 1 90 ? -24.403 -1.300 5.981 1.00 92.38 90 GLU A C 1
ATOM 724 O O . GLU A 1 90 ? -24.178 -2.146 6.852 1.00 92.38 90 GLU A O 1
ATOM 729 N N . ARG A 1 91 ? -23.444 -0.501 5.509 1.00 89.69 91 ARG A N 1
ATOM 730 C CA . ARG A 1 91 ? -22.079 -0.496 6.031 1.00 89.69 91 ARG A CA 1
ATOM 731 C C . ARG A 1 91 ? -21.922 0.633 7.036 1.00 89.69 91 ARG A C 1
ATOM 733 O O . ARG A 1 91 ? -22.077 1.801 6.687 1.00 89.69 91 ARG A O 1
ATOM 740 N N . ILE A 1 92 ? -21.548 0.281 8.259 1.00 90.12 92 ILE A N 1
ATOM 741 C CA . ILE A 1 92 ? -21.290 1.223 9.343 1.00 90.12 92 ILE A CA 1
ATOM 742 C C . ILE A 1 92 ? -19.791 1.234 9.635 1.00 90.12 92 ILE A C 1
ATOM 744 O O . ILE A 1 92 ? -19.192 0.210 9.963 1.00 90.12 92 ILE A O 1
ATOM 748 N N . LEU A 1 93 ? -19.197 2.423 9.553 1.00 89.19 93 LEU A N 1
ATOM 749 C CA . LEU A 1 93 ? -17.847 2.691 10.035 1.00 89.19 93 LEU A CA 1
ATOM 750 C C . LEU A 1 93 ? -17.927 3.450 11.355 1.00 89.19 93 LEU A C 1
ATOM 752 O O . LEU A 1 93 ? -18.477 4.548 11.424 1.00 89.19 93 LEU A O 1
ATOM 756 N N . ILE A 1 94 ? -17.360 2.856 12.398 1.00 88.25 94 ILE A N 1
ATOM 757 C CA . ILE A 1 94 ? -17.290 3.442 13.731 1.00 88.25 94 ILE A CA 1
ATOM 758 C C . ILE A 1 94 ? -15.865 3.921 13.958 1.00 88.25 94 ILE A C 1
ATOM 760 O O . ILE A 1 94 ? -14.921 3.132 13.917 1.00 88.25 94 ILE A O 1
ATOM 764 N N . PHE A 1 95 ? -15.741 5.211 14.244 1.00 87.12 95 PHE A N 1
ATOM 765 C CA . PHE A 1 95 ? -14.504 5.861 14.646 1.00 87.12 95 PHE A CA 1
ATOM 766 C C . PHE A 1 95 ? -14.637 6.252 16.111 1.00 87.12 95 PHE A C 1
ATOM 768 O O . PH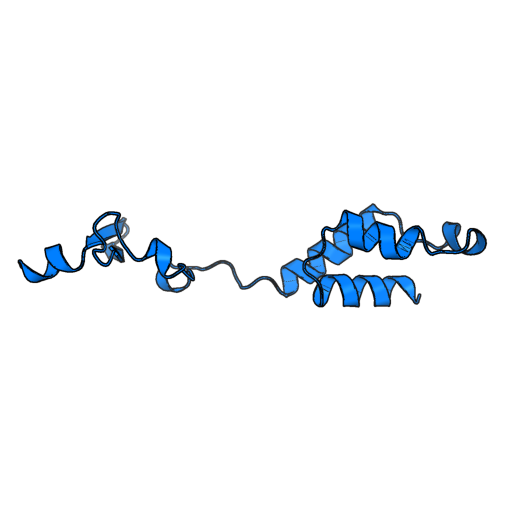E A 1 95 ? -15.522 7.025 16.474 1.00 87.12 95 PHE A O 1
ATOM 775 N N . THR A 1 96 ? -13.801 5.687 16.969 1.00 89.19 96 THR A N 1
ATOM 776 C CA . THR A 1 96 ? -13.859 5.953 18.407 1.00 89.19 96 THR A CA 1
ATOM 777 C C . THR A 1 96 ? -12.471 5.869 19.022 1.00 89.19 96 THR A C 1
ATOM 779 O O . THR A 1 96 ? -11.487 5.625 18.333 1.00 89.19 96 THR A O 1
ATOM 782 N N . ILE A 1 97 ? -12.374 6.085 20.325 1.00 90.00 97 ILE A N 1
ATOM 783 C CA . ILE A 1 97 ? -11.155 5.853 21.097 1.00 90.00 97 ILE A CA 1
ATOM 784 C C . ILE A 1 97 ? -11.397 4.732 22.096 1.00 90.00 97 ILE A C 1
ATOM 786 O O . ILE A 1 97 ? -12.530 4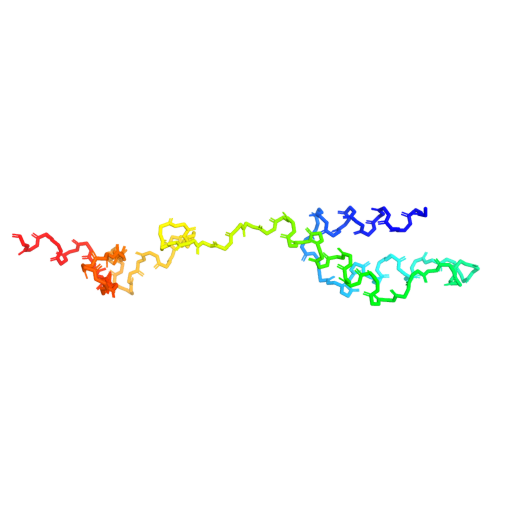.501 22.524 1.00 90.00 97 ILE A O 1
ATOM 790 N N . SER A 1 98 ? -10.329 4.047 22.500 1.00 86.25 98 SER A N 1
ATOM 791 C CA . SER A 1 98 ? -10.408 2.946 23.469 1.00 86.25 98 SER A CA 1
ATOM 792 C C . SER A 1 98 ? -11.094 3.329 24.784 1.00 86.25 98 SER A C 1
ATOM 794 O O . SER A 1 98 ? -11.700 2.480 25.431 1.00 86.25 98 SER A O 1
ATOM 796 N N . GLU A 1 99 ? -11.019 4.600 25.176 1.00 86.44 99 GLU A N 1
ATOM 797 C CA . GLU A 1 99 ? -11.636 5.131 26.397 1.00 86.44 99 GLU A CA 1
ATOM 798 C C . GLU A 1 99 ? -13.167 5.094 26.353 1.00 86.44 99 GLU A C 1
ATOM 800 O O . GLU A 1 99 ? -13.793 4.721 27.341 1.00 86.44 99 GLU A O 1
ATOM 805 N N . ASN A 1 100 ? -13.771 5.384 25.197 1.00 84.12 100 ASN A N 1
ATOM 806 C CA . ASN A 1 100 ? -15.228 5.423 25.040 1.00 84.12 100 ASN A CA 1
ATOM 807 C C . ASN A 1 100 ? -15.880 4.040 25.185 1.00 84.12 100 ASN A C 1
ATOM 809 O O . ASN A 1 100 ? -17.059 3.949 25.503 1.00 84.12 100 ASN A O 1
ATOM 813 N N . ILE A 1 101 ? -15.126 2.962 24.944 1.00 79.25 101 ILE A N 1
ATOM 814 C CA . ILE A 1 101 ? -15.627 1.582 25.046 1.00 79.25 101 ILE A CA 1
ATOM 815 C C . ILE A 1 101 ? -15.624 1.097 26.501 1.00 79.25 101 ILE A C 1
ATOM 817 O O . ILE A 1 101 ? -16.440 0.262 26.864 1.00 79.25 101 ILE A O 1
ATOM 821 N N . ARG A 1 102 ? -14.738 1.627 27.354 1.00 65.12 102 ARG A N 1
ATOM 822 C CA . ARG A 1 102 ? -14.638 1.221 28.769 1.00 65.12 102 ARG A CA 1
ATOM 823 C C . ARG A 1 102 ? -15.770 1.763 29.648 1.00 65.12 102 ARG A C 1
ATOM 825 O O . ARG A 1 102 ? -15.854 1.383 30.809 1.00 65.12 102 ARG A O 1
ATOM 832 N N . LEU A 1 103 ? -16.576 2.681 29.119 1.00 58.44 103 LEU A N 1
ATOM 833 C CA . LEU A 1 103 ? -17.684 3.332 29.823 1.00 58.44 103 LEU A CA 1
ATOM 834 C C . LEU A 1 103 ? -19.051 2.683 29.529 1.00 58.44 103 LEU A C 1
ATOM 836 O O . LEU A 1 103 ? -20.067 3.208 29.981 1.00 58.44 103 LEU A O 1
ATOM 840 N N . ILE A 1 104 ? -19.072 1.576 28.779 1.00 49.34 104 ILE A N 1
ATOM 841 C CA . ILE A 1 104 ? -20.249 0.735 28.500 1.00 49.34 104 ILE A CA 1
ATOM 842 C C . ILE A 1 104 ? -20.140 -0.532 29.346 1.00 49.34 104 ILE A C 1
ATOM 844 O O . ILE A 1 104 ? -21.166 -0.919 29.945 1.00 49.34 104 ILE A O 1
#

Secondary structure (DSSP, 8-state):
-HHHHHHHHHHHH----HHHHHHHHHTTS-GGGGGGSPPHHHHHHHHHHHHHHHSPPPPSSGGGS---GGGSB-TTSPBEEEEEEEETTEEEEEEEEHHHHTT-

Foldseek 3Di:
DVLLVQLLCCLQVDPDDLVVSCCVRPVPDDPVCVVVDPDSVVSVVSSVVSVVVVDPDDDPDPVPDDDPPVRQADPVRFGWDWDWDDDPPDIDIDIDTPVVVVVD

pLDDT: mean 80.98, std 7.1, range [49.34, 93.0]

Organism: NCBI:txid1117311

Radius of gyration: 23.3 Å; chains: 1; bounding box: 54×22×64 Å

Sequence (104 aa):
MKITIQIKSQAFETKNKLAKIIQDNIISMPEEIHPYIPLINTFCKTISCLRRLEMPSQPQNISEVNISESLCFTLNSNFFLVKDHMVDQERILIFTISENIRLI